Protein AF-A0A920EDM1-F1 (afdb_monomer_lite)

Structure (mmCIF, N/CA/C/O backbone):
data_AF-A0A920EDM1-F1
#
_entry.id   AF-A0A920EDM1-F1
#
loop_
_atom_site.group_PDB
_atom_site.id
_atom_site.type_symbol
_atom_site.label_atom_id
_atom_site.label_alt_id
_atom_site.label_comp_id
_atom_site.label_asym_id
_atom_site.label_entity_id
_atom_site.label_seq_id
_atom_site.pdbx_PDB_ins_code
_atom_site.Cartn_x
_atom_site.Cartn_y
_atom_site.Cartn_z
_atom_site.occupancy
_atom_site.B_iso_or_equiv
_atom_site.auth_seq_id
_atom_site.auth_comp_id
_atom_site.auth_asym_id
_atom_site.auth_atom_id
_atom_site.pdbx_PDB_model_num
ATOM 1 N N . MET A 1 1 ? -25.046 -3.609 6.377 1.00 59.03 1 MET A N 1
ATOM 2 C CA . MET A 1 1 ? -23.663 -4.115 6.417 1.00 59.03 1 MET A CA 1
ATOM 3 C C . MET A 1 1 ? -22.825 -2.970 6.926 1.00 59.03 1 MET A C 1
ATOM 5 O O . MET A 1 1 ? -22.862 -1.917 6.302 1.00 59.03 1 MET A O 1
ATOM 9 N N . ASP A 1 2 ? -22.213 -3.128 8.093 1.00 77.19 2 ASP A N 1
ATOM 10 C CA . ASP A 1 2 ? -21.283 -2.125 8.601 1.00 77.19 2 ASP A CA 1
ATOM 11 C C . ASP A 1 2 ? -19.933 -2.358 7.917 1.00 77.19 2 ASP A C 1
ATOM 13 O O . ASP A 1 2 ? -19.424 -3.478 7.919 1.00 77.19 2 ASP A O 1
ATOM 17 N N . LEU A 1 3 ? -19.445 -1.336 7.219 1.00 87.00 3 LEU A N 1
ATOM 18 C CA . LEU A 1 3 ? -18.199 -1.362 6.445 1.00 87.00 3 LEU A CA 1
ATOM 19 C C . LEU A 1 3 ? -17.126 -0.487 7.104 1.00 87.00 3 LEU A C 1
ATOM 21 O O . LEU A 1 3 ? -16.081 -0.236 6.502 1.00 87.00 3 LEU A O 1
ATOM 25 N N . ALA A 1 4 ? -17.401 0.027 8.305 1.00 90.31 4 ALA A N 1
ATOM 26 C CA . ALA A 1 4 ? -16.435 0.796 9.059 1.00 90.31 4 ALA A CA 1
ATOM 27 C C . ALA A 1 4 ? -15.406 -0.138 9.699 1.00 90.31 4 ALA A C 1
ATOM 29 O O . ALA A 1 4 ? -15.750 -1.132 10.335 1.00 90.31 4 ALA A O 1
ATOM 30 N N . PHE A 1 5 ? -14.134 0.219 9.546 1.00 90.00 5 PHE A N 1
ATOM 31 C CA . PHE A 1 5 ? -13.068 -0.394 10.320 1.00 90.00 5 PHE A CA 1
ATOM 32 C C . PHE A 1 5 ? -13.163 0.072 11.773 1.00 90.00 5 PHE A C 1
ATOM 34 O O . PHE A 1 5 ? -13.381 1.254 12.052 1.00 90.00 5 PHE A O 1
ATOM 41 N N . SER A 1 6 ? -12.964 -0.862 12.691 1.00 93.94 6 SER A N 1
ATOM 42 C CA . SER A 1 6 ? -12.712 -0.575 14.097 1.00 93.94 6 SER A CA 1
ATOM 43 C C . SER A 1 6 ? -11.426 0.237 14.271 1.00 93.94 6 SER A C 1
ATOM 45 O O . SER A 1 6 ? -10.542 0.252 13.411 1.00 93.94 6 SER A O 1
ATOM 47 N N . THR A 1 7 ? -11.290 0.897 15.420 1.00 95.12 7 THR A N 1
ATOM 48 C CA . THR A 1 7 ? -10.093 1.680 15.754 1.00 95.12 7 THR A CA 1
ATOM 49 C C . THR A 1 7 ? -8.816 0.842 15.671 1.00 95.12 7 THR A C 1
ATOM 51 O O . THR A 1 7 ? -7.851 1.278 15.053 1.00 95.12 7 THR A O 1
ATOM 54 N N . SER A 1 8 ? -8.835 -0.392 16.185 1.00 94.56 8 SER A N 1
ATOM 55 C CA . SER A 1 8 ? -7.681 -1.298 16.135 1.00 94.56 8 SER A CA 1
ATOM 56 C C . SER A 1 8 ? -7.293 -1.706 14.712 1.00 94.56 8 SER A C 1
ATOM 58 O O . SER A 1 8 ? -6.114 -1.870 14.412 1.00 94.56 8 SER A O 1
ATOM 60 N N . GLU A 1 9 ? -8.264 -1.858 13.808 1.00 95.25 9 GLU A N 1
ATOM 61 C CA . GLU A 1 9 ? -7.981 -2.172 12.400 1.00 95.25 9 GLU A CA 1
ATOM 62 C C . GLU A 1 9 ? -7.359 -0.979 11.668 1.00 95.25 9 GLU A C 1
ATOM 64 O O . GLU A 1 9 ? -6.504 -1.164 10.801 1.00 95.25 9 GLU A O 1
ATOM 69 N N . ILE A 1 10 ? -7.760 0.245 12.022 1.00 96.44 10 ILE A N 1
ATOM 70 C CA . ILE A 1 10 ? -7.155 1.470 11.487 1.00 96.44 10 ILE A CA 1
ATOM 71 C C . ILE A 1 10 ? -5.707 1.594 11.971 1.00 96.44 10 ILE A C 1
ATOM 73 O O . ILE A 1 10 ? -4.817 1.781 11.143 1.00 96.44 10 ILE A O 1
ATOM 77 N N . GLU A 1 11 ? -5.469 1.429 13.275 1.00 96.44 11 GLU A N 1
ATOM 78 C CA . GLU A 1 11 ? -4.131 1.493 13.879 1.00 96.44 11 GLU A CA 1
ATOM 79 C C . GLU A 1 11 ? -3.180 0.471 13.248 1.00 96.44 11 GLU A C 1
ATOM 81 O O . GLU A 1 11 ? -2.098 0.832 12.783 1.00 96.44 11 GLU A O 1
ATOM 86 N N . PHE A 1 12 ? -3.622 -0.784 13.127 1.00 94.88 12 PHE A N 1
ATOM 87 C CA . PHE A 1 12 ? -2.843 -1.830 12.468 1.00 94.88 12 PHE A CA 1
ATOM 88 C C . PHE A 1 12 ? -2.553 -1.495 10.999 1.00 94.88 12 PHE A C 1
ATOM 90 O O . PHE A 1 12 ? -1.435 -1.668 10.513 1.00 94.88 12 PHE A O 1
ATOM 97 N N . ARG A 1 13 ? -3.540 -0.972 10.263 1.00 95.12 13 ARG A N 1
ATOM 98 C CA . ARG A 1 13 ? -3.338 -0.587 8.860 1.00 95.12 13 ARG A CA 1
ATOM 99 C C . ARG A 1 13 ? -2.285 0.508 8.718 1.00 95.12 13 ARG A C 1
ATOM 101 O O . ARG A 1 13 ? -1.518 0.488 7.753 1.00 95.12 13 ARG A O 1
ATOM 108 N N . ASP A 1 14 ? -2.274 1.473 9.626 1.00 95.94 14 ASP A N 1
ATOM 109 C CA . ASP A 1 14 ? -1.334 2.588 9.582 1.00 95.94 14 ASP A CA 1
ATOM 110 C C . ASP A 1 14 ? 0.090 2.155 9.965 1.00 95.94 14 ASP A C 1
ATOM 112 O O . ASP A 1 14 ? 1.051 2.604 9.330 1.00 95.94 14 ASP A O 1
ATOM 116 N N . GLU A 1 15 ? 0.236 1.197 10.885 1.00 95.56 15 GLU A N 1
ATOM 117 C CA . GLU A 1 15 ? 1.513 0.534 11.177 1.00 95.56 15 GLU A CA 1
ATOM 118 C C . GLU A 1 15 ? 2.079 -0.157 9.926 1.00 95.56 15 GLU A C 1
ATOM 120 O O . GLU A 1 15 ? 3.192 0.146 9.486 1.00 95.56 15 GLU A O 1
ATOM 125 N N . ILE A 1 16 ? 1.278 -1.007 9.275 1.00 94.00 16 ILE A N 1
ATOM 126 C CA . ILE A 1 16 ? 1.694 -1.730 8.064 1.00 94.00 16 ILE A CA 1
ATOM 127 C C . ILE A 1 16 ? 2.062 -0.768 6.933 1.00 94.00 16 ILE A C 1
ATOM 129 O O . 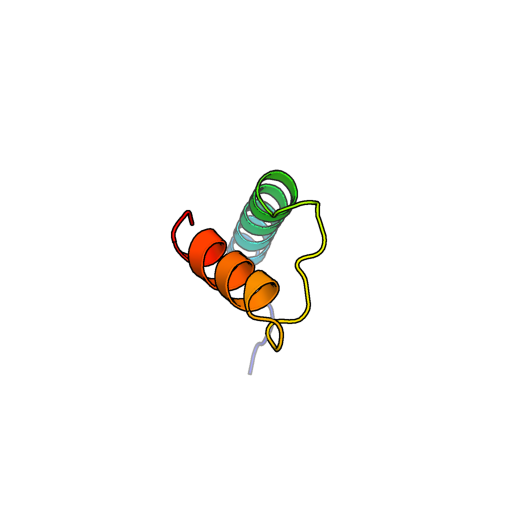ILE A 1 16 ? 3.033 -0.986 6.212 1.00 94.00 16 ILE A O 1
ATOM 133 N N . ARG A 1 17 ? 1.316 0.327 6.763 1.00 92.44 17 ARG A N 1
ATOM 134 C CA . ARG A 1 17 ? 1.629 1.344 5.747 1.00 92.44 17 ARG A CA 1
ATOM 135 C C . ARG A 1 17 ? 2.939 2.062 6.015 1.00 92.44 17 ARG A C 1
ATOM 137 O O . ARG A 1 17 ? 3.656 2.363 5.062 1.00 92.44 17 ARG A O 1
ATOM 144 N N . THR A 1 18 ? 3.226 2.355 7.278 1.00 92.69 18 THR A N 1
ATOM 145 C CA . THR A 1 18 ? 4.491 2.970 7.683 1.00 92.69 18 THR A CA 1
ATOM 146 C C . THR A 1 18 ? 5.640 2.030 7.350 1.00 92.69 18 THR A C 1
ATOM 148 O O . THR A 1 18 ? 6.529 2.405 6.587 1.00 92.69 18 THR A O 1
ATOM 151 N N . TRP A 1 19 ? 5.533 0.770 7.776 1.00 93.12 19 TRP A N 1
ATOM 152 C CA . TRP A 1 19 ? 6.530 -0.254 7.483 1.00 93.12 19 TRP A CA 1
ATOM 153 C C . TRP A 1 19 ? 6.749 -0.444 5.976 1.00 93.12 19 TRP A C 1
ATOM 155 O O . TRP A 1 19 ? 7.884 -0.408 5.500 1.00 93.12 19 TRP A O 1
ATOM 165 N N . LEU A 1 20 ? 5.666 -0.548 5.195 1.00 88.12 20 LEU A N 1
ATOM 166 C CA . LEU A 1 20 ? 5.737 -0.664 3.738 1.00 88.12 20 LEU A CA 1
ATOM 167 C C . LEU A 1 20 ? 6.399 0.550 3.090 1.00 88.12 20 LEU A C 1
ATOM 169 O O . LEU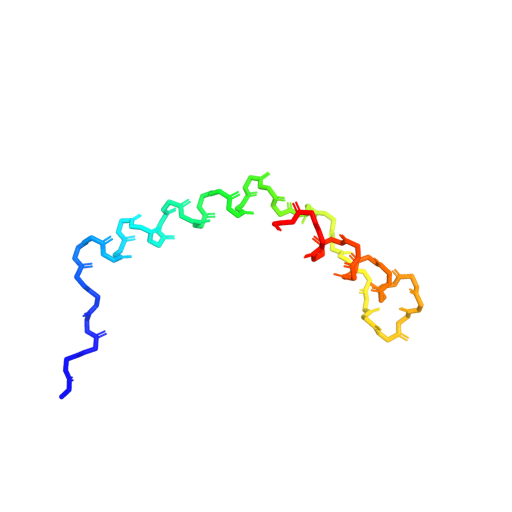 A 1 20 ? 7.114 0.388 2.114 1.00 88.12 20 LEU A O 1
ATOM 173 N N . ASN A 1 21 ? 6.173 1.769 3.577 1.00 86.88 21 ASN A N 1
ATOM 174 C CA . ASN A 1 21 ? 6.828 2.943 3.000 1.00 86.88 21 ASN A CA 1
ATOM 175 C C . ASN A 1 21 ? 8.335 2.965 3.258 1.00 86.88 21 ASN A C 1
ATOM 177 O O . ASN A 1 21 ? 9.071 3.455 2.405 1.00 86.88 21 ASN A O 1
ATOM 181 N N . GLU A 1 22 ? 8.774 2.431 4.394 1.00 88.75 22 GLU A N 1
ATOM 182 C CA . GLU A 1 22 ? 10.188 2.334 4.759 1.00 88.75 22 GLU A CA 1
ATOM 183 C C . GLU A 1 22 ? 10.904 1.182 4.042 1.00 88.75 22 GLU A C 1
ATOM 185 O O . GLU A 1 22 ? 12.081 1.306 3.713 1.00 88.75 22 GLU A O 1
ATOM 190 N N . HIS A 1 23 ? 10.198 0.078 3.779 1.00 84.88 23 HIS A N 1
ATOM 191 C CA . HIS A 1 23 ? 10.798 -1.166 3.283 1.00 84.88 23 HIS A CA 1
ATOM 192 C C . HIS A 1 23 ? 10.468 -1.470 1.818 1.00 84.88 23 HIS A C 1
ATOM 194 O O . HIS A 1 23 ? 11.082 -2.357 1.222 1.00 84.88 23 HIS A O 1
ATOM 200 N N . LYS A 1 24 ? 9.521 -0.752 1.197 1.00 82.12 24 LYS A N 1
ATOM 201 C CA . LYS A 1 24 ?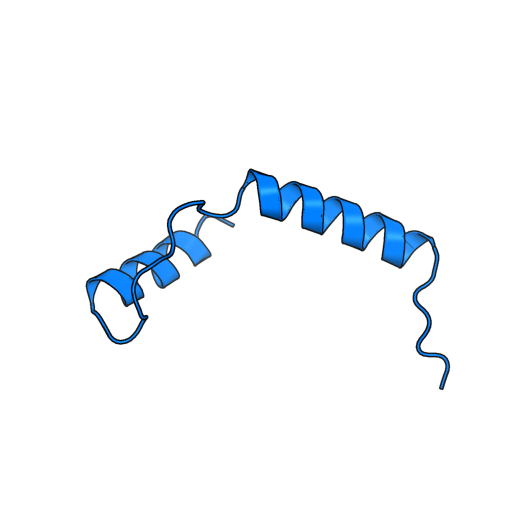 9.265 -0.922 -0.235 1.00 82.12 24 LYS A CA 1
ATOM 202 C C . LYS A 1 24 ? 10.448 -0.389 -1.047 1.00 82.12 24 LYS A C 1
ATOM 204 O O . LYS A 1 24 ? 10.999 0.664 -0.717 1.00 82.12 24 LYS A O 1
ATOM 209 N N . PRO A 1 25 ? 10.786 -1.048 -2.163 1.00 78.31 25 PRO A N 1
ATOM 210 C CA . PRO A 1 25 ? 11.735 -0.510 -3.124 1.00 78.31 25 PRO A CA 1
ATOM 211 C C . PRO A 1 25 ? 11.329 0.908 -3.548 1.00 78.31 25 PRO A C 1
ATOM 213 O O . PRO A 1 25 ? 10.203 1.144 -3.989 1.00 78.31 25 PRO A O 1
ATOM 216 N N . SER A 1 26 ? 12.246 1.862 -3.386 1.00 72.00 26 SER A N 1
ATOM 217 C CA . SER A 1 26 ? 12.062 3.254 -3.814 1.00 72.00 26 SER A CA 1
ATOM 218 C C . SER A 1 26 ? 12.171 3.406 -5.332 1.00 72.00 26 SER A C 1
ATOM 220 O O . SER A 1 26 ? 11.591 4.324 -5.914 1.00 72.00 26 SER A O 1
ATOM 222 N N . GLU A 1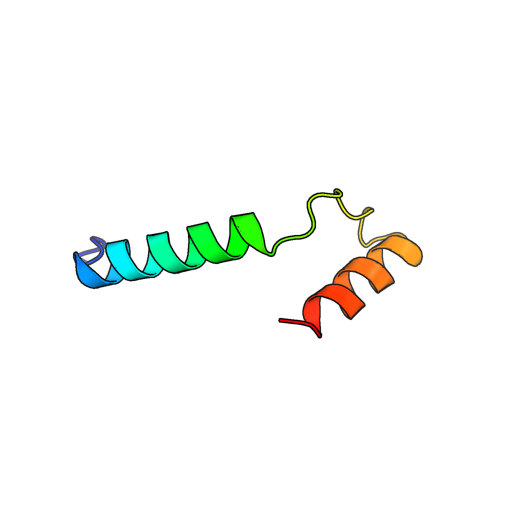 27 ? 12.890 2.490 -5.978 1.00 78.75 27 GLU A N 1
ATOM 223 C CA . GLU A 1 27 ? 13.012 2.424 -7.423 1.00 78.75 27 GLU A CA 1
ATOM 224 C C . GLU A 1 27 ? 11.766 1.781 -8.031 1.00 78.75 27 GLU A C 1
ATOM 226 O O . GLU A 1 27 ? 11.335 0.692 -7.644 1.00 78.75 27 GLU A O 1
ATOM 231 N N . LYS A 1 28 ? 11.176 2.472 -9.008 1.00 77.31 28 LYS A N 1
ATOM 232 C CA . LYS A 1 28 ? 10.050 1.933 -9.759 1.00 77.31 28 LYS A CA 1
ATOM 233 C C . LYS A 1 28 ? 10.555 0.756 -10.587 1.00 77.31 28 LYS A C 1
ATOM 235 O O . LYS A 1 28 ? 11.297 0.955 -11.545 1.00 77.31 28 LYS A O 1
ATOM 240 N N . TRP A 1 29 ? 10.126 -0.448 -10.224 1.00 81.06 29 TRP A N 1
ATOM 241 C CA . TRP A 1 29 ? 10.427 -1.642 -11.001 1.00 81.06 29 TRP A CA 1
ATOM 242 C C . TRP A 1 29 ? 9.952 -1.503 -12.442 1.00 81.06 29 TRP A C 1
ATOM 244 O O . TRP A 1 29 ? 8.946 -0.840 -12.734 1.00 81.06 29 TRP A O 1
ATOM 254 N N . LEU A 1 30 ? 10.696 -2.146 -13.338 1.00 83.69 30 LEU A N 1
ATOM 255 C CA . LEU A 1 30 ? 10.324 -2.197 -14.737 1.00 83.69 30 LEU A CA 1
ATOM 256 C C . LEU A 1 30 ? 8.973 -2.912 -14.900 1.00 83.69 30 LEU A C 1
ATOM 258 O O . LEU A 1 30 ? 8.569 -3.725 -14.055 1.00 83.69 30 LEU A O 1
ATOM 262 N N . PRO A 1 31 ? 8.255 -2.608 -15.991 1.00 83.19 31 PRO A N 1
ATOM 263 C CA . PRO A 1 31 ? 7.117 -3.399 -16.420 1.00 83.19 31 PRO A CA 1
ATOM 264 C C . PRO A 1 31 ? 7.426 -4.908 -16.399 1.00 83.19 31 PRO A C 1
ATOM 266 O O . PRO A 1 31 ? 8.492 -5.355 -16.833 1.00 83.19 31 PRO A O 1
ATOM 269 N N . MET A 1 32 ? 6.493 -5.687 -15.844 1.00 82.81 32 MET A N 1
ATOM 270 C CA . MET A 1 32 ? 6.632 -7.135 -15.623 1.00 82.81 32 MET A CA 1
ATOM 271 C C . MET A 1 32 ? 6.657 -7.950 -16.930 1.00 82.81 32 MET A C 1
ATOM 273 O O . MET A 1 32 ? 6.967 -9.135 -16.916 1.00 82.81 32 MET A O 1
ATOM 277 N N . ASP A 1 33 ? 6.329 -7.316 -18.056 1.00 84.12 33 ASP A N 1
ATOM 278 C CA . ASP A 1 33 ? 6.431 -7.859 -19.414 1.00 84.12 33 ASP A CA 1
ATOM 279 C C . ASP A 1 33 ? 7.879 -7.912 -19.938 1.00 84.12 33 ASP A C 1
ATOM 281 O O . ASP A 1 33 ? 8.144 -8.554 -20.954 1.00 84.12 33 ASP A O 1
ATOM 285 N N . THR A 1 34 ? 8.827 -7.283 -19.238 1.00 84.94 34 THR A N 1
AT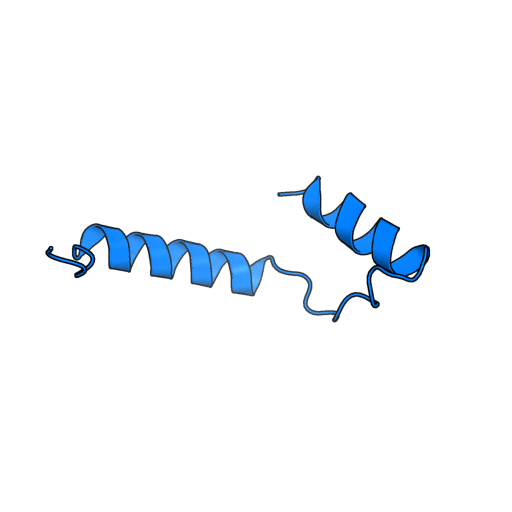OM 286 C CA . THR A 1 34 ? 10.263 -7.436 -19.487 1.00 84.94 34 THR A CA 1
ATOM 287 C C . THR A 1 34 ? 10.849 -8.523 -18.589 1.00 84.94 34 THR A C 1
ATOM 289 O O . THR A 1 34 ? 10.472 -8.639 -17.426 1.00 84.94 34 THR A O 1
ATOM 292 N N . GLU A 1 35 ? 11.815 -9.292 -19.095 1.00 85.88 35 GLU A N 1
ATOM 293 C CA . GLU A 1 35 ? 12.513 -10.331 -18.318 1.00 85.88 35 GLU A CA 1
ATOM 294 C C . GLU A 1 35 ? 13.134 -9.761 -17.029 1.00 85.88 35 GLU A C 1
ATOM 296 O O . GLU A 1 35 ? 12.972 -10.318 -15.946 1.00 85.88 35 GLU A O 1
ATOM 301 N N . ILE A 1 36 ? 13.756 -8.581 -17.124 1.00 83.38 36 ILE A N 1
ATOM 302 C CA . ILE A 1 36 ? 14.353 -7.883 -15.977 1.00 83.38 36 ILE A CA 1
ATOM 303 C C . ILE A 1 36 ? 13.273 -7.441 -14.982 1.00 83.38 36 ILE A C 1
ATOM 305 O O . ILE A 1 36 ? 13.442 -7.624 -13.778 1.00 83.38 36 ILE A O 1
ATOM 309 N N . GLY A 1 37 ? 12.158 -6.882 -15.464 1.00 83.88 37 GLY A N 1
ATOM 310 C CA . GLY A 1 37 ? 11.032 -6.521 -14.609 1.00 83.88 37 GLY A CA 1
ATOM 311 C C . GLY A 1 37 ? 10.474 -7.742 -13.887 1.00 83.88 37 GLY A C 1
ATOM 312 O 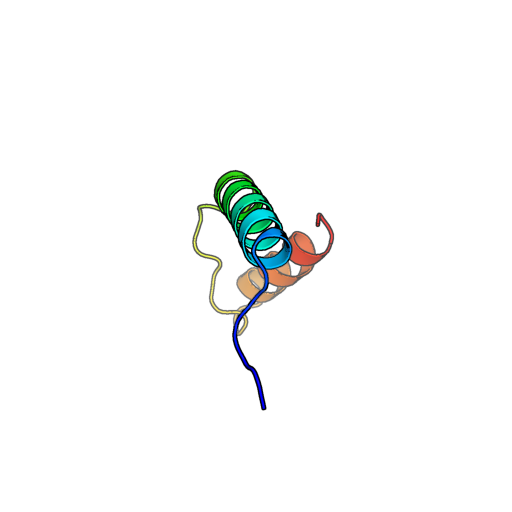O . GLY A 1 37 ? 10.346 -7.722 -12.667 1.00 83.88 37 GLY A O 1
ATOM 313 N N . PHE A 1 38 ? 10.220 -8.837 -14.603 1.00 85.56 38 PHE A N 1
ATOM 314 C CA . PHE A 1 38 ? 9.751 -10.087 -14.009 1.00 85.56 38 PHE A CA 1
ATOM 315 C C . PHE A 1 38 ? 10.653 -10.562 -12.860 1.00 85.56 38 PHE A C 1
ATOM 317 O O . PHE A 1 38 ? 10.147 -10.839 -11.772 1.00 85.56 38 PHE A O 1
ATOM 324 N N . GLU A 1 39 ? 11.974 -10.582 -13.054 1.00 83.56 39 GLU A N 1
ATOM 325 C CA . GLU A 1 39 ? 12.918 -10.990 -12.007 1.00 83.56 39 GLU A CA 1
ATOM 326 C C . GLU A 1 39 ? 12.951 -10.024 -10.810 1.00 83.56 39 GLU A C 1
ATOM 328 O O . GLU A 1 39 ? 13.076 -10.473 -9.667 1.00 83.56 39 GLU A O 1
ATOM 333 N N . GLN A 1 40 ? 12.765 -8.715 -11.031 1.00 82.06 40 GLN A N 1
ATOM 334 C CA . GLN A 1 40 ? 12.619 -7.727 -9.952 1.00 82.06 40 GLN A CA 1
ATOM 335 C C . GLN A 1 40 ? 11.373 -8.007 -9.098 1.00 82.06 40 GLN A C 1
ATOM 337 O O . GLN A 1 40 ? 11.478 -8.109 -7.873 1.00 82.06 40 GLN A O 1
ATOM 342 N N . HIS A 1 41 ? 10.212 -8.201 -9.737 1.00 82.25 41 HIS A N 1
ATOM 343 C CA . HIS A 1 41 ? 8.949 -8.515 -9.053 1.00 82.25 41 HIS A CA 1
ATOM 344 C C . HIS A 1 41 ? 9.013 -9.867 -8.333 1.00 82.25 41 HIS A C 1
ATOM 346 O O . HIS A 1 41 ? 8.543 -9.999 -7.199 1.00 82.25 41 HIS A O 1
ATOM 352 N N . ARG A 1 42 ? 9.635 -10.870 -8.964 1.00 80.12 42 ARG A N 1
ATOM 353 C CA . ARG A 1 42 ? 9.804 -12.219 -8.416 1.00 80.12 42 ARG A CA 1
ATOM 354 C C . ARG A 1 42 ? 10.715 -12.221 -7.193 1.00 80.12 42 ARG A C 1
ATOM 356 O O . ARG A 1 42 ? 10.306 -12.707 -6.146 1.00 80.12 42 ARG A O 1
ATOM 363 N N . THR A 1 43 ? 11.920 -11.668 -7.311 1.00 74.75 43 THR A N 1
ATOM 364 C CA . THR A 1 43 ? 12.919 -11.693 -6.232 1.00 74.75 43 THR A CA 1
ATOM 365 C C . THR A 1 43 ? 12.482 -10.821 -5.061 1.00 74.75 43 THR A C 1
ATOM 367 O O . THR A 1 43 ? 12.598 -11.240 -3.909 1.00 74.75 43 THR A O 1
ATOM 370 N N . GLY A 1 44 ? 11.901 -9.651 -5.349 1.00 64.88 44 GLY A N 1
ATOM 371 C CA . GLY A 1 44 ? 11.346 -8.767 -4.331 1.00 64.88 44 GLY A CA 1
ATOM 372 C C . GLY A 1 44 ? 10.221 -9.416 -3.523 1.00 64.88 44 GLY A C 1
ATOM 373 O O . GLY A 1 44 ? 10.179 -9.217 -2.319 1.00 64.88 44 GLY A O 1
ATOM 374 N N . SER A 1 45 ? 9.388 -10.266 -4.135 1.00 57.44 45 SER A N 1
ATOM 375 C CA . SER A 1 45 ? 8.315 -11.004 -3.439 1.00 57.44 45 SER A CA 1
ATOM 376 C C . SER A 1 45 ? 8.812 -12.115 -2.500 1.00 57.44 45 SER A C 1
ATOM 378 O O . SER A 1 45 ? 8.030 -12.633 -1.711 1.00 57.44 45 SER A O 1
ATOM 380 N N . THR A 1 46 ? 10.089 -12.499 -2.584 1.00 54.50 46 THR A N 1
ATOM 381 C CA . THR A 1 46 ? 10.703 -13.563 -1.758 1.00 54.50 46 THR A CA 1
ATOM 382 C C . THR A 1 46 ? 11.423 -13.044 -0.512 1.00 54.50 46 THR A C 1
ATOM 384 O O . THR A 1 46 ? 11.796 -13.850 0.335 1.00 54.50 46 THR A O 1
ATOM 387 N N . ASN A 1 47 ? 11.637 -11.728 -0.406 1.00 51.59 47 ASN A N 1
ATOM 388 C CA . ASN A 1 47 ? 12.325 -11.082 0.720 1.00 51.59 47 ASN A CA 1
ATOM 389 C C . ASN A 1 47 ? 11.358 -10.370 1.696 1.00 51.59 47 ASN A C 1
ATOM 391 O O . ASN A 1 47 ? 11.827 -9.634 2.566 1.00 51.59 47 ASN A O 1
ATOM 395 N N . PHE A 1 48 ? 10.043 -10.571 1.534 1.00 48.44 48 PHE A N 1
ATOM 396 C CA . PHE A 1 48 ? 8.982 -10.133 2.451 1.00 48.44 48 PHE A CA 1
ATOM 397 C C . PHE A 1 48 ? 8.522 -11.284 3.348 1.00 48.44 48 PHE A C 1
ATOM 399 O O . PHE A 1 48 ? 8.431 -12.424 2.836 1.00 48.44 48 PHE A O 1
#

Radius of gyration: 15.58 Å; chains: 1; bounding box: 38×17×36 Å

Sequence (48 aa):
MDLAFSTSEIEFRDEIRTWLNEHKPSEKWLPMDTEIGFEQHRTGSTNF

pLDDT: mean 83.01, std 12.08, range [48.44, 96.44]

Secondary structure (DSSP, 8-state):
---PPPHHHHHHHHHHHHHHHHHS-SS-PPPTTSHHHHHHHHHHTT--

Foldseek 3Di:
DDPDDDPVRVVVVVVVVVVCVVPPDPDDADDCVDPRSVVVVVVSVVVD